Protein AF-A0AA37AE63-F1 (afdb_monomer_lite)

Sequence (67 aa):
MSDKEARLFEVQHPERPAVQVQAVDRLRAIAAA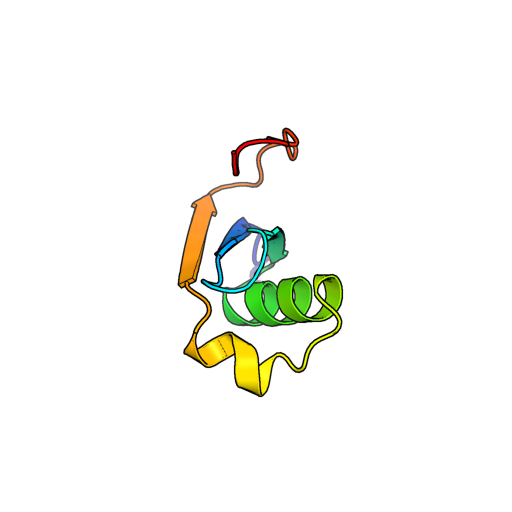AREWGDRWTEVARDCEVSDLGPAPEQKRKSRRTT

Foldseek 3Di:
DPPLQFFWKWKDAPVDDIDIDTHSDPLVVLVVVCVVVVHDSVVRVVRIDIDTPGHDDDPPPPDDDDD

Structure (mmCIF, N/CA/C/O backbone):
data_AF-A0AA37AE63-F1
#
_entry.id   AF-A0AA37AE63-F1
#
loop_
_atom_site.group_PDB
_atom_site.id
_atom_site.type_symbol
_atom_site.label_atom_id
_atom_site.label_alt_id
_atom_site.label_comp_id
_atom_site.label_asym_id
_atom_site.label_entity_id
_atom_site.label_seq_id
_atom_site.pdbx_PDB_ins_code
_atom_site.Cartn_x
_atom_site.Cartn_y
_atom_site.Cartn_z
_atom_site.occupancy
_atom_site.B_iso_or_equiv
_atom_site.auth_seq_id
_atom_site.auth_comp_id
_atom_site.auth_asym_id
_atom_site.auth_atom_id
_atom_site.pdbx_PDB_model_num
ATOM 1 N N . MET A 1 1 ? 13.245 -7.257 -24.736 1.00 39.28 1 MET A N 1
ATOM 2 C CA . MET A 1 1 ? 12.506 -7.662 -23.525 1.00 39.28 1 MET A CA 1
ATOM 3 C C . MET A 1 1 ? 12.394 -6.410 -22.683 1.00 39.28 1 MET A C 1
ATOM 5 O O . MET A 1 1 ? 13.437 -5.881 -22.333 1.00 39.28 1 MET A O 1
ATOM 9 N N . SER A 1 2 ? 11.199 -5.831 -22.525 1.00 45.75 2 SER A N 1
ATOM 10 C CA . SER A 1 2 ? 11.049 -4.588 -21.758 1.00 45.75 2 SER A CA 1
ATOM 11 C C . SER A 1 2 ? 11.382 -4.880 -20.305 1.00 45.75 2 SER A C 1
ATOM 13 O O . SER A 1 2 ? 10.581 -5.497 -19.604 1.00 45.75 2 SER A O 1
ATOM 15 N N . ASP A 1 3 ? 12.586 -4.484 -19.901 1.00 52.66 3 ASP A N 1
ATOM 16 C CA . ASP A 1 3 ? 12.981 -4.379 -18.508 1.00 52.66 3 ASP A CA 1
ATOM 17 C C . ASP A 1 3 ? 12.043 -3.348 -17.890 1.00 52.66 3 ASP A C 1
ATOM 19 O O . ASP A 1 3 ? 12.129 -2.145 -18.137 1.00 52.66 3 ASP A O 1
ATOM 23 N N . LYS A 1 4 ? 10.980 -3.847 -17.269 1.00 61.97 4 LYS A N 1
ATOM 24 C CA . LYS A 1 4 ? 9.986 -3.001 -16.636 1.00 61.97 4 LYS A CA 1
ATOM 25 C C . LYS A 1 4 ? 10.643 -2.567 -15.338 1.00 61.97 4 LYS A C 1
ATOM 27 O O . LYS A 1 4 ? 10.557 -3.287 -14.348 1.00 61.97 4 LYS A O 1
ATOM 32 N N . GLU A 1 5 ? 11.393 -1.469 -15.407 1.00 72.56 5 GLU A N 1
ATOM 33 C CA . GLU A 1 5 ? 12.142 -0.938 -14.274 1.00 72.56 5 GLU A CA 1
ATOM 34 C C . GLU A 1 5 ? 11.217 -0.874 -13.059 1.00 72.56 5 GLU A C 1
ATOM 36 O O . GLU A 1 5 ? 10.101 -0.347 -13.135 1.00 72.56 5 GLU A O 1
ATOM 41 N N . ALA A 1 6 ? 11.655 -1.475 -11.953 1.00 74.81 6 ALA A N 1
ATOM 42 C CA . ALA A 1 6 ? 10.900 -1.435 -10.717 1.00 74.81 6 ALA A CA 1
ATOM 43 C C . ALA A 1 6 ? 10.801 0.026 -10.264 1.00 74.81 6 ALA A C 1
ATOM 45 O O . ALA A 1 6 ? 11.804 0.678 -9.972 1.00 74.81 6 ALA A O 1
ATOM 46 N N . ARG A 1 7 ? 9.577 0.543 -10.230 1.00 81.75 7 ARG A N 1
ATOM 47 C CA . ARG A 1 7 ? 9.263 1.884 -9.743 1.00 81.75 7 ARG A CA 1
ATOM 48 C C . ARG A 1 7 ? 8.812 1.797 -8.302 1.00 81.75 7 ARG A C 1
ATOM 50 O O . ARG A 1 7 ? 8.271 0.775 -7.867 1.00 81.75 7 ARG A O 1
ATOM 57 N N . LEU A 1 8 ? 9.049 2.865 -7.553 1.00 85.56 8 LEU A N 1
ATOM 58 C CA . LEU A 1 8 ? 8.533 2.942 -6.200 1.00 85.56 8 LEU A CA 1
ATOM 59 C C . LEU A 1 8 ? 7.089 3.414 -6.250 1.00 85.56 8 LEU A C 1
ATOM 61 O O . LEU A 1 8 ? 6.775 4.491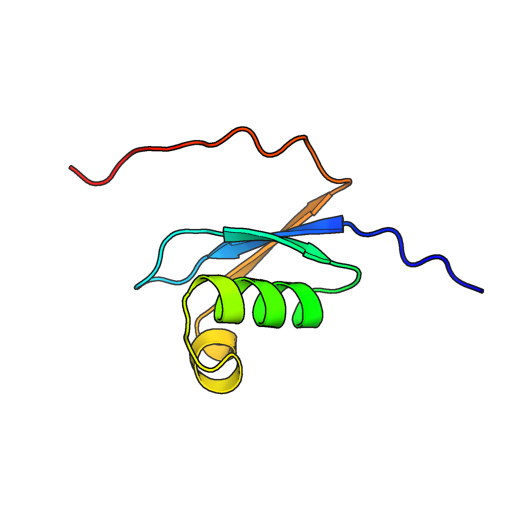 -6.756 1.00 85.56 8 LEU A O 1
ATOM 65 N N . PHE A 1 9 ? 6.223 2.584 -5.695 1.00 86.56 9 PHE A N 1
ATOM 66 C CA . PHE A 1 9 ? 4.823 2.888 -5.504 1.00 86.56 9 PHE A CA 1
ATOM 67 C C . PHE A 1 9 ? 4.563 3.021 -4.014 1.00 86.56 9 PHE A C 1
ATOM 69 O O . PHE A 1 9 ? 4.947 2.157 -3.227 1.00 86.56 9 PHE A O 1
ATOM 76 N N . GLU A 1 10 ? 3.893 4.093 -3.629 1.00 86.56 10 GLU A N 1
ATOM 77 C CA . GLU A 1 10 ? 3.359 4.250 -2.288 1.00 86.56 10 GLU A CA 1
ATOM 78 C C . GLU A 1 10 ? 1.899 3.824 -2.293 1.00 86.56 10 GLU A C 1
ATOM 80 O O . GLU A 1 10 ? 1.082 4.369 -3.034 1.00 86.56 10 GLU A O 1
ATOM 85 N N . VAL A 1 11 ? 1.590 2.816 -1.487 1.00 86.81 11 VAL A N 1
ATOM 86 C CA . VAL A 1 11 ? 0.237 2.321 -1.280 1.00 86.81 11 VAL A CA 1
ATOM 87 C C . VAL A 1 11 ? -0.248 2.856 0.060 1.00 86.81 11 VAL A C 1
ATOM 89 O O . VAL A 1 11 ? 0.294 2.510 1.111 1.00 86.81 11 VAL A O 1
ATOM 92 N N . GLN A 1 12 ? -1.259 3.714 0.016 1.00 84.31 12 GLN A N 1
ATOM 93 C CA . GLN A 1 12 ? -1.946 4.251 1.184 1.00 84.31 12 GLN A CA 1
ATOM 94 C C . GLN A 1 12 ? -3.306 3.572 1.320 1.00 84.31 12 GLN A C 1
ATOM 96 O O . GLN A 1 12 ? -3.956 3.270 0.324 1.00 84.31 12 GLN A O 1
ATOM 101 N N . HIS A 1 13 ? -3.737 3.312 2.548 1.00 79.38 13 HIS A N 1
ATOM 102 C CA . HIS A 1 13 ? -5.048 2.737 2.841 1.00 79.38 13 HIS A CA 1
ATOM 103 C C . HIS A 1 13 ? -5.583 3.409 4.109 1.00 79.38 13 HIS A C 1
ATOM 105 O O . HIS A 1 13 ? -4.803 3.613 5.038 1.00 79.38 13 HIS A O 1
ATOM 111 N N . PRO A 1 14 ? -6.873 3.768 4.194 1.00 80.19 14 PRO A N 1
ATOM 112 C CA . PRO A 1 14 ? -7.375 4.622 5.276 1.00 80.19 14 PRO A CA 1
ATOM 113 C C . PRO A 1 14 ? -7.218 4.003 6.668 1.00 80.19 14 PRO A C 1
ATOM 115 O O . PRO A 1 14 ? -6.956 4.708 7.638 1.00 80.19 14 PRO A O 1
ATOM 118 N N . GLU A 1 15 ? -7.322 2.680 6.768 1.00 79.19 15 GLU A N 1
ATOM 119 C CA . GLU A 1 15 ? -7.169 1.957 8.038 1.00 79.19 15 GLU A CA 1
ATOM 120 C C . GLU A 1 15 ? -5.732 1.486 8.332 1.00 79.19 15 GLU A C 1
ATOM 122 O O . GLU A 1 15 ? -5.498 0.827 9.345 1.00 79.19 15 GLU A O 1
ATOM 127 N N . ARG A 1 16 ? -4.757 1.750 7.446 1.00 73.69 16 ARG A N 1
ATOM 128 C CA . ARG A 1 16 ? -3.429 1.109 7.506 1.00 73.69 16 ARG A CA 1
ATOM 129 C C . ARG A 1 16 ? -2.298 2.100 7.246 1.00 73.69 16 ARG A C 1
ATOM 131 O O . ARG A 1 16 ? -2.485 3.103 6.566 1.00 73.69 16 ARG A O 1
ATOM 138 N N . PRO A 1 17 ? -1.088 1.831 7.760 1.00 80.00 17 PRO A N 1
ATOM 139 C CA . PRO A 1 17 ? 0.056 2.675 7.454 1.00 80.00 17 PRO A CA 1
ATOM 140 C C . PRO A 1 17 ? 0.383 2.628 5.958 1.00 80.00 17 PRO A C 1
ATOM 142 O O . PRO A 1 17 ? 0.342 1.561 5.345 1.00 80.00 17 PRO A O 1
ATOM 145 N N . ALA A 1 18 ? 0.758 3.782 5.404 1.00 82.81 18 ALA A N 1
ATOM 146 C CA . ALA A 1 18 ? 1.295 3.893 4.055 1.00 82.81 18 ALA A CA 1
ATOM 147 C C . ALA A 1 18 ? 2.534 3.000 3.891 1.00 82.81 18 ALA A C 1
ATOM 149 O O . ALA A 1 18 ? 3.461 3.073 4.704 1.00 82.81 18 ALA A O 1
ATOM 150 N N . VAL A 1 19 ? 2.564 2.181 2.840 1.00 84.50 19 VAL A N 1
ATOM 151 C CA . VAL A 1 19 ? 3.683 1.279 2.541 1.00 84.50 19 VAL A CA 1
ATOM 152 C C . VAL A 1 19 ? 4.276 1.645 1.195 1.00 84.50 19 VAL A C 1
ATOM 154 O O . VAL A 1 19 ? 3.572 1.739 0.191 1.00 84.50 19 VAL A O 1
ATOM 157 N N . GLN A 1 20 ? 5.592 1.825 1.169 1.00 86.38 20 GLN A N 1
ATOM 158 C CA . GLN A 1 20 ? 6.337 2.060 -0.059 1.00 86.38 20 GLN A CA 1
ATOM 159 C C . GLN A 1 20 ? 6.925 0.741 -0.544 1.00 86.38 20 GLN A C 1
ATOM 161 O O . GLN A 1 20 ? 7.714 0.094 0.141 1.00 86.38 20 GLN A O 1
ATOM 166 N N . VAL A 1 21 ? 6.532 0.336 -1.743 1.00 85.06 21 VAL A N 1
ATOM 167 C CA . VAL A 1 21 ? 6.904 -0.945 -2.334 1.00 85.06 21 VAL A CA 1
ATOM 168 C C . VAL A 1 21 ? 7.480 -0.726 -3.721 1.00 85.06 21 VAL A C 1
ATOM 170 O O . VAL A 1 21 ? 6.963 0.041 -4.532 1.00 85.06 21 VAL A O 1
ATOM 173 N N . GLN A 1 22 ? 8.577 -1.419 -4.002 1.00 86.00 22 GLN A N 1
ATOM 174 C CA . GLN A 1 22 ? 9.164 -1.429 -5.334 1.00 86.00 22 GLN A CA 1
ATOM 175 C C . GLN A 1 22 ? 8.449 -2.477 -6.170 1.00 86.00 22 GLN A C 1
ATOM 177 O O . GLN A 1 22 ? 8.445 -3.664 -5.837 1.00 86.00 22 GLN A O 1
ATOM 182 N N . ALA A 1 23 ? 7.830 -2.038 -7.256 1.00 83.88 23 ALA A N 1
ATOM 183 C CA . ALA A 1 23 ? 7.101 -2.921 -8.137 1.00 83.88 23 ALA A CA 1
ATOM 184 C C . ALA A 1 23 ? 7.245 -2.491 -9.590 1.00 83.88 23 ALA A C 1
ATOM 186 O O . ALA A 1 23 ? 7.494 -1.339 -9.916 1.00 83.88 23 ALA A O 1
ATOM 187 N N . VAL A 1 24 ? 7.039 -3.447 -10.483 1.00 84.75 24 VAL A N 1
ATOM 188 C CA . VAL A 1 24 ? 7.003 -3.193 -11.929 1.00 84.75 24 VAL A CA 1
ATOM 189 C C . VAL A 1 24 ? 5.699 -2.514 -12.372 1.00 84.75 24 VAL A C 1
ATOM 191 O O . VAL A 1 24 ? 5.635 -1.934 -13.449 1.00 84.75 24 VAL A O 1
ATOM 194 N N . ASP A 1 25 ? 4.648 -2.610 -11.548 1.00 84.88 25 ASP A N 1
ATOM 195 C CA . ASP A 1 25 ? 3.286 -2.158 -11.832 1.00 84.88 25 ASP A CA 1
ATOM 196 C C . ASP A 1 25 ? 2.504 -1.909 -10.534 1.00 84.88 25 ASP A C 1
ATOM 198 O O . ASP A 1 25 ? 2.750 -2.567 -9.518 1.00 84.88 25 ASP A O 1
ATOM 202 N N . ARG A 1 26 ? 1.459 -1.072 -10.610 1.00 82.38 26 ARG A N 1
ATOM 203 C CA . ARG A 1 26 ? 0.557 -0.757 -9.483 1.00 82.38 26 ARG A CA 1
ATOM 204 C C . ARG A 1 26 ? -0.077 -1.998 -8.845 1.00 82.38 26 ARG A C 1
ATOM 206 O O . ARG A 1 26 ? -0.168 -2.081 -7.630 1.00 82.38 26 ARG A O 1
ATOM 213 N N . LEU A 1 27 ? -0.472 -2.998 -9.636 1.00 84.75 27 LEU A N 1
ATOM 214 C CA . LEU A 1 27 ? -1.053 -4.238 -9.096 1.00 84.75 27 LEU A CA 1
ATOM 215 C C . LEU A 1 27 ? -0.051 -5.032 -8.252 1.00 84.75 27 LEU A C 1
ATOM 217 O O . LEU A 1 27 ? -0.405 -5.560 -7.200 1.00 84.75 27 LEU A O 1
ATOM 221 N N . ARG A 1 28 ? 1.211 -5.101 -8.697 1.00 86.00 28 ARG A N 1
ATOM 222 C CA . ARG A 1 28 ? 2.271 -5.757 -7.924 1.00 86.00 28 ARG A CA 1
ATOM 223 C C . ARG A 1 28 ? 2.630 -4.957 -6.677 1.00 86.00 28 ARG A C 1
ATOM 225 O O . ARG A 1 28 ? 2.947 -5.574 -5.666 1.00 86.00 28 ARG A O 1
ATOM 232 N N . ALA A 1 29 ? 2.521 -3.630 -6.735 1.00 86.94 29 ALA A N 1
ATOM 233 C CA . ALA A 1 29 ? 2.653 -2.779 -5.562 1.00 86.94 29 ALA A CA 1
ATOM 234 C C . ALA A 1 29 ? 1.569 -3.098 -4.523 1.00 86.94 29 ALA A C 1
ATOM 236 O O . ALA A 1 29 ? 1.890 -3.464 -3.399 1.00 86.94 29 ALA A O 1
ATOM 237 N N . ILE A 1 30 ? 0.292 -3.086 -4.911 1.00 85.69 30 ILE A N 1
ATOM 238 C CA . ILE A 1 30 ? -0.817 -3.399 -3.997 1.00 85.69 30 ILE A CA 1
ATOM 239 C C . ILE A 1 30 ? -0.668 -4.806 -3.408 1.00 85.69 30 ILE A C 1
ATOM 241 O O . ILE A 1 30 ? -0.841 -4.995 -2.209 1.00 85.69 30 ILE A O 1
ATOM 245 N N . ALA A 1 31 ? -0.296 -5.798 -4.222 1.00 87.25 31 ALA A N 1
ATOM 246 C CA . ALA A 1 31 ? -0.072 -7.156 -3.735 1.00 87.25 31 ALA A CA 1
ATOM 247 C C . ALA A 1 31 ? 1.089 -7.236 -2.726 1.00 87.25 31 ALA A C 1
ATOM 249 O O . ALA A 1 31 ? 0.994 -7.976 -1.750 1.00 87.25 31 ALA A O 1
ATOM 250 N N . ALA A 1 32 ? 2.175 -6.488 -2.937 1.00 87.19 32 ALA A N 1
ATOM 251 C CA . ALA A 1 32 ? 3.290 -6.415 -1.995 1.00 87.19 32 ALA A CA 1
ATOM 252 C C . ALA A 1 32 ? 2.898 -5.688 -0.697 1.00 87.19 32 ALA A C 1
ATOM 254 O O . ALA A 1 32 ? 3.191 -6.187 0.385 1.00 87.19 32 ALA A O 1
ATOM 255 N N . ALA A 1 33 ? 2.175 -4.572 -0.798 1.00 86.00 33 ALA A N 1
ATOM 256 C CA . ALA A 1 33 ? 1.689 -3.813 0.353 1.00 86.00 33 ALA A CA 1
ATOM 257 C C . ALA A 1 33 ? 0.678 -4.615 1.187 1.00 86.00 33 ALA A C 1
ATOM 259 O O . ALA A 1 33 ? 0.770 -4.662 2.408 1.00 86.00 33 ALA A O 1
ATOM 260 N N . ALA A 1 34 ? -0.234 -5.342 0.540 1.00 86.06 34 ALA A N 1
ATOM 261 C CA . ALA A 1 34 ? -1.167 -6.227 1.230 1.00 86.06 34 ALA A CA 1
ATOM 262 C C . ALA A 1 34 ? -0.448 -7.344 2.003 1.00 86.06 34 ALA A C 1
ATOM 264 O O . ALA A 1 34 ? -0.850 -7.686 3.113 1.00 86.06 34 ALA A O 1
ATOM 265 N N . ARG A 1 35 ? 0.651 -7.878 1.448 1.00 85.31 35 ARG A N 1
ATOM 266 C CA . ARG A 1 35 ? 1.502 -8.853 2.146 1.00 85.31 35 ARG A CA 1
ATOM 267 C C . ARG A 1 35 ? 2.211 -8.246 3.357 1.00 85.31 35 ARG A C 1
ATOM 269 O O . ARG A 1 35 ? 2.317 -8.940 4.359 1.00 85.31 35 ARG A O 1
ATOM 276 N N . GLU A 1 36 ? 2.656 -6.993 3.276 1.00 84.69 36 GLU A N 1
ATOM 277 C CA . GLU A 1 36 ? 3.222 -6.249 4.416 1.00 84.69 36 GLU A CA 1
ATOM 278 C C . GLU A 1 36 ? 2.184 -6.021 5.523 1.00 84.69 36 GLU A C 1
ATOM 280 O O . GLU A 1 36 ? 2.511 -6.092 6.705 1.00 84.69 36 GLU A O 1
ATOM 285 N N . TRP A 1 37 ? 0.920 -5.802 5.158 1.00 82.50 37 TRP A N 1
ATOM 286 C CA . TRP A 1 37 ? -0.170 -5.677 6.128 1.00 82.50 37 TRP A CA 1
ATOM 287 C C . TRP A 1 37 ? -0.659 -7.014 6.692 1.00 82.50 37 TRP A C 1
ATOM 289 O O . TRP A 1 37 ? -1.264 -7.026 7.758 1.00 82.50 37 TRP A O 1
ATOM 299 N N . GLY A 1 38 ? -0.384 -8.133 6.015 1.00 83.56 38 GLY A N 1
ATOM 300 C CA . GLY A 1 38 ? -0.911 -9.449 6.389 1.00 83.56 38 GLY A CA 1
ATOM 301 C C . GLY A 1 38 ? -2.366 -9.675 5.964 1.00 83.56 38 GLY A C 1
A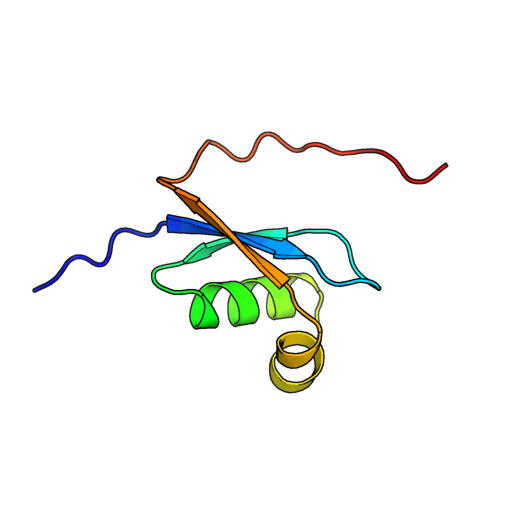TOM 302 O O . GLY A 1 38 ? -3.006 -10.612 6.438 1.00 83.56 38 GLY A O 1
ATOM 303 N N . ASP A 1 39 ? -2.874 -8.853 5.047 1.00 80.44 39 ASP A N 1
ATOM 304 C CA . ASP A 1 39 ? -4.266 -8.861 4.609 1.00 80.44 39 ASP A CA 1
ATOM 305 C C . ASP A 1 39 ? -4.434 -9.354 3.174 1.00 80.44 39 ASP A C 1
ATOM 307 O O . ASP A 1 39 ? -3.500 -9.417 2.366 1.00 80.44 39 ASP A O 1
ATOM 311 N N . ARG A 1 40 ? -5.673 -9.713 2.824 1.00 81.25 40 ARG A N 1
ATOM 312 C CA . ARG A 1 40 ? -5.987 -10.125 1.458 1.00 81.25 40 ARG A CA 1
ATOM 313 C C . ARG A 1 40 ? -5.979 -8.919 0.534 1.00 81.25 40 ARG A C 1
ATOM 315 O O . ARG A 1 40 ? -6.854 -8.059 0.603 1.00 81.25 40 ARG A O 1
ATOM 322 N N . TRP A 1 41 ? -5.047 -8.933 -0.417 1.00 80.50 41 TRP A N 1
ATOM 323 C CA . TRP A 1 41 ? -4.909 -7.890 -1.435 1.00 80.50 41 TRP A CA 1
ATOM 324 C C . TRP A 1 41 ? -6.217 -7.579 -2.176 1.00 80.50 41 TRP A C 1
ATOM 326 O O . TRP A 1 41 ? -6.439 -6.435 -2.530 1.00 80.50 41 TRP A O 1
ATOM 336 N N . THR A 1 42 ? -7.112 -8.552 -2.375 1.00 80.44 42 THR A N 1
ATOM 337 C CA . THR A 1 42 ? -8.396 -8.350 -3.069 1.00 80.44 42 THR A CA 1
ATOM 338 C C . THR A 1 42 ? -9.366 -7.430 -2.334 1.00 80.44 42 THR A C 1
ATOM 340 O O . THR A 1 42 ? -10.207 -6.804 -2.975 1.00 80.44 42 THR A O 1
ATOM 343 N N . GLU A 1 43 ? -9.280 -7.385 -1.006 1.00 78.44 43 GLU A N 1
ATOM 344 C CA . GLU A 1 43 ? -10.157 -6.571 -0.162 1.00 78.44 43 GLU A CA 1
ATOM 345 C C . GLU A 1 43 ? -9.579 -5.167 -0.024 1.00 78.44 43 GLU A C 1
ATOM 347 O O . GLU A 1 43 ? -10.259 -4.189 -0.322 1.00 78.44 43 GLU A O 1
ATOM 352 N N . VAL A 1 44 ? -8.283 -5.075 0.281 1.00 77.50 44 VAL A N 1
ATOM 353 C CA . VAL A 1 44 ? -7.606 -3.782 0.417 1.00 77.50 44 VAL A CA 1
ATOM 354 C C . VAL A 1 44 ? -7.420 -3.073 -0.924 1.00 77.50 44 VAL A C 1
ATOM 356 O O . VAL A 1 44 ? -7.470 -1.855 -0.951 1.00 77.50 44 VAL A O 1
ATOM 359 N N . ALA A 1 45 ? -7.278 -3.774 -2.058 1.00 79.12 45 ALA A N 1
ATOM 360 C CA . ALA A 1 45 ? -7.030 -3.146 -3.366 1.00 79.12 45 ALA A CA 1
ATOM 361 C C . ALA A 1 45 ? -8.103 -2.140 -3.796 1.00 7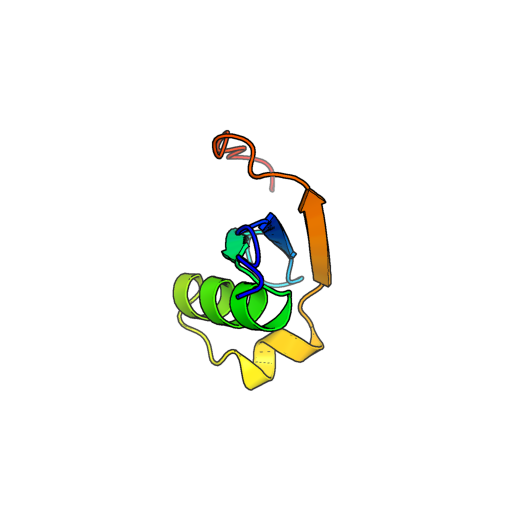9.12 45 ALA A C 1
ATOM 363 O O . ALA A 1 45 ? -7.813 -1.269 -4.610 1.00 79.12 45 ALA A O 1
ATOM 364 N N . ARG A 1 46 ? -9.334 -2.287 -3.297 1.00 7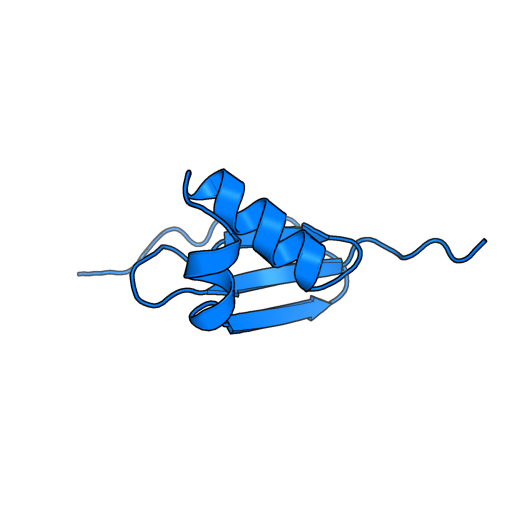8.94 46 ARG A N 1
ATOM 365 C CA . ARG A 1 46 ? -10.446 -1.382 -3.614 1.00 78.94 46 ARG A CA 1
ATOM 366 C C . ARG A 1 46 ? -10.359 -0.064 -2.850 1.00 78.94 46 ARG A C 1
ATOM 368 O O . ARG A 1 46 ? -10.798 0.950 -3.375 1.00 78.94 46 ARG A O 1
ATOM 375 N N . ASP A 1 47 ? -9.783 -0.114 -1.656 1.00 81.12 47 ASP A N 1
ATOM 376 C CA . ASP A 1 47 ? -9.625 1.015 -0.734 1.00 81.12 47 ASP A CA 1
ATOM 377 C C . ASP A 1 47 ? -8.189 1.575 -0.732 1.00 81.12 47 ASP A C 1
ATOM 379 O O . ASP A 1 47 ? -7.894 2.595 -0.115 1.00 81.12 47 ASP A O 1
ATOM 383 N N . CYS A 1 48 ? -7.268 0.896 -1.423 1.00 78.56 48 CYS A N 1
ATOM 384 C CA . CYS A 1 48 ? -5.884 1.316 -1.572 1.00 78.56 48 CYS A CA 1
ATOM 385 C C . CYS A 1 48 ? -5.753 2.417 -2.616 1.00 78.56 48 CYS A C 1
ATOM 387 O O . CYS A 1 48 ? -6.025 2.207 -3.800 1.00 78.56 48 CYS A O 1
ATOM 389 N N . GLU A 1 49 ? -5.179 3.537 -2.205 1.00 82.81 49 GLU A N 1
ATOM 390 C CA . GLU A 1 49 ? -4.695 4.564 -3.110 1.00 82.81 49 GLU A CA 1
ATOM 391 C C . GLU A 1 49 ? -3.225 4.295 -3.450 1.00 82.81 49 GLU A C 1
ATOM 393 O O . GLU A 1 49 ? -2.389 4.107 -2.565 1.00 82.81 49 GLU A O 1
ATOM 398 N N . VAL A 1 50 ? -2.898 4.240 -4.745 1.00 84.25 50 VAL A N 1
ATOM 399 C CA . VAL A 1 50 ? -1.528 4.006 -5.224 1.00 84.25 50 VAL A CA 1
ATOM 400 C C . VAL A 1 50 ? -0.983 5.274 -5.857 1.00 84.25 50 VAL A C 1
ATOM 402 O O . VAL A 1 50 ? -1.446 5.684 -6.923 1.00 84.25 50 VAL A O 1
ATOM 405 N N . SER A 1 51 ? 0.056 5.831 -5.247 1.00 83.56 51 SER A N 1
ATOM 406 C CA . SER A 1 51 ? 0.829 6.945 -5.791 1.00 83.56 51 SER A CA 1
ATOM 407 C C . SER A 1 51 ? 2.145 6.439 -6.386 1.00 83.56 51 SER A C 1
ATOM 409 O O . SER A 1 51 ? 2.920 5.756 -5.720 1.00 83.56 51 SER A O 1
ATOM 411 N N . ASP A 1 52 ? 2.400 6.749 -7.660 1.00 81.94 52 ASP A N 1
ATOM 412 C CA . ASP A 1 52 ? 3.699 6.504 -8.303 1.00 81.94 52 ASP A CA 1
ATOM 413 C C . ASP A 1 52 ? 4.671 7.602 -7.857 1.00 81.94 52 ASP A C 1
ATOM 415 O O . ASP A 1 52 ? 4.433 8.783 -8.107 1.00 81.94 52 ASP A O 1
ATOM 419 N N . LEU A 1 53 ? 5.735 7.214 -7.154 1.00 80.19 53 LEU A N 1
ATOM 420 C CA . LEU A 1 53 ? 6.758 8.136 -6.656 1.00 80.19 53 LEU A CA 1
ATOM 421 C C . LEU A 1 53 ? 7.960 8.249 -7.613 1.00 80.19 53 LEU A C 1
ATOM 423 O O . LEU A 1 53 ? 8.936 8.926 -7.290 1.00 80.19 53 LEU A O 1
ATOM 427 N N . GLY A 1 54 ? 7.905 7.617 -8.790 1.00 71.25 54 GLY A N 1
ATOM 428 C CA . GLY A 1 54 ? 8.999 7.597 -9.758 1.00 71.25 54 GLY A CA 1
ATOM 429 C C . GLY A 1 54 ? 10.103 6.561 -9.457 1.00 71.25 54 GLY A C 1
ATOM 430 O O . GLY A 1 54 ? 9.843 5.536 -8.811 1.00 71.25 54 GLY A O 1
ATOM 431 N N . PRO A 1 55 ? 11.332 6.757 -9.985 1.00 68.88 55 PRO A N 1
ATOM 432 C CA . PRO A 1 55 ? 12.441 5.817 -9.805 1.00 68.88 55 PRO A CA 1
ATOM 433 C C . PRO A 1 55 ? 12.807 5.739 -8.326 1.00 68.88 55 PRO A C 1
ATOM 435 O O . PRO A 1 55 ? 12.925 6.773 -7.677 1.00 68.88 55 PRO A O 1
ATOM 438 N N . ALA A 1 56 ? 12.944 4.523 -7.797 1.00 57.19 56 ALA A N 1
ATOM 439 C CA . ALA A 1 56 ? 12.873 4.286 -6.363 1.00 57.19 56 ALA A CA 1
ATOM 440 C C . ALA A 1 56 ? 13.877 5.115 -5.538 1.00 57.19 56 ALA A C 1
ATOM 442 O O . ALA A 1 56 ? 15.073 4.822 -5.579 1.00 57.19 56 ALA A O 1
ATOM 443 N N . PRO A 1 57 ? 13.428 6.118 -4.754 1.00 59.38 57 PRO A N 1
ATOM 444 C CA . PRO A 1 57 ? 14.281 6.722 -3.742 1.00 59.38 57 PRO A CA 1
ATOM 445 C C . PRO A 1 57 ? 14.537 5.714 -2.613 1.00 59.38 57 PRO A C 1
ATOM 447 O O . PRO A 1 57 ? 13.640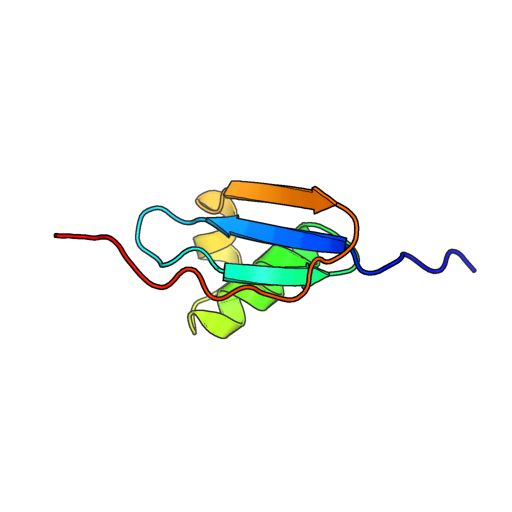 4.963 -2.223 1.00 59.38 57 PRO A O 1
ATOM 450 N N . GLU A 1 58 ? 15.758 5.707 -2.066 1.00 50.22 58 GLU A N 1
ATOM 451 C CA . GLU A 1 58 ? 16.082 4.982 -0.833 1.00 50.22 58 GLU A CA 1
ATOM 452 C C . GLU A 1 58 ? 15.018 5.298 0.223 1.00 50.22 58 GLU A C 1
ATOM 454 O O . GLU A 1 58 ? 14.830 6.464 0.581 1.00 50.22 58 GLU A O 1
ATOM 459 N N . GLN A 1 59 ? 14.295 4.266 0.676 1.00 52.97 59 GLN A N 1
ATOM 460 C CA . GLN A 1 59 ? 13.178 4.364 1.614 1.00 52.97 59 GLN A CA 1
ATOM 461 C C . GLN A 1 59 ? 13.598 5.104 2.887 1.00 52.97 59 GLN A C 1
ATOM 463 O O . GLN A 1 59 ? 14.031 4.522 3.887 1.00 52.97 59 GLN A O 1
ATOM 468 N N . LYS A 1 60 ? 13.447 6.426 2.875 1.00 42.25 60 LYS A N 1
ATOM 469 C CA . LYS A 1 60 ? 13.688 7.268 4.034 1.00 42.25 60 LYS A CA 1
ATOM 470 C C . LYS A 1 60 ? 12.454 7.142 4.907 1.00 42.25 60 LYS A C 1
ATOM 472 O O . LYS A 1 60 ? 11.536 7.947 4.797 1.00 42.25 60 LYS A O 1
ATOM 477 N N . ARG A 1 61 ? 12.454 6.098 5.747 1.00 48.94 61 ARG A N 1
ATOM 478 C CA . ARG A 1 61 ? 11.528 5.845 6.863 1.00 48.94 61 ARG A CA 1
ATOM 479 C C . ARG A 1 61 ? 11.066 7.174 7.464 1.00 48.94 61 ARG A C 1
ATOM 481 O O . ARG A 1 61 ? 11.722 7.723 8.348 1.00 48.94 61 ARG A O 1
ATOM 488 N N . LYS A 1 62 ? 9.930 7.699 7.010 1.00 44.94 62 LYS A N 1
ATOM 489 C CA . LYS A 1 62 ? 9.194 8.721 7.747 1.00 44.94 62 LYS A CA 1
ATOM 490 C C . LYS A 1 62 ? 8.235 7.981 8.654 1.00 44.94 62 LYS A C 1
ATOM 492 O O . LYS A 1 62 ? 7.028 7.961 8.469 1.00 44.94 62 LYS A O 1
ATOM 497 N N . SER A 1 63 ? 8.827 7.370 9.678 1.00 53.22 63 SER A N 1
ATOM 498 C CA . SER A 1 63 ? 8.132 7.256 10.946 1.00 53.22 63 SER A CA 1
ATOM 499 C C . SER A 1 63 ? 7.548 8.627 11.291 1.00 53.22 63 SER A C 1
ATOM 501 O O . SER A 1 63 ? 8.277 9.622 11.251 1.00 53.22 63 SER A O 1
ATOM 503 N N . ARG A 1 64 ? 6.284 8.603 11.734 1.00 47.84 64 ARG A N 1
ATOM 504 C CA . ARG A 1 64 ? 5.617 9.588 12.603 1.00 47.84 64 ARG A CA 1
ATOM 505 C C . ARG A 1 64 ? 4.716 10.600 11.884 1.00 47.84 64 ARG A C 1
ATOM 507 O O . ARG A 1 64 ? 5.205 11.594 11.359 1.00 47.84 64 ARG A O 1
ATOM 514 N N . ARG A 1 65 ? 3.395 10.435 12.060 1.00 44.12 65 ARG A N 1
ATOM 515 C CA . ARG A 1 65 ? 2.608 11.216 13.042 1.00 44.12 65 ARG A CA 1
ATOM 516 C C . ARG A 1 65 ? 1.123 10.801 13.025 1.00 44.12 65 ARG A C 1
ATOM 518 O O . ARG A 1 65 ? 0.392 11.243 12.153 1.00 44.12 65 ARG A O 1
ATOM 525 N N . THR A 1 66 ? 0.692 10.058 14.044 1.00 37.16 66 THR A N 1
ATOM 526 C CA . THR A 1 66 ? -0.672 10.163 14.587 1.00 37.16 66 THR A CA 1
ATOM 527 C C . THR A 1 66 ? -0.504 10.338 16.093 1.00 37.16 66 THR A C 1
ATOM 529 O O . THR A 1 66 ? 0.096 9.475 16.724 1.00 37.16 66 THR A O 1
ATOM 532 N N . THR A 1 67 ? -0.897 11.534 16.540 1.00 40.34 67 THR A N 1
ATOM 533 C CA . THR A 1 67 ? -1.028 12.117 17.890 1.00 40.34 67 THR A CA 1
ATOM 534 C C . THR A 1 67 ? -0.336 11.434 19.065 1.00 40.34 67 THR A C 1
ATOM 536 O O . THR A 1 67 ? -0.769 10.337 19.470 1.00 40.34 67 THR A O 1
#

Radius of gyration: 12.15 Å; chains: 1; bounding box: 26×22×41 Å

Secondary structure (DSSP, 8-state):
----PPEEEEEEETTEEEEEEEESSHHHHHHHHHHHHTS-HHHHTTT-EEEEEEE------------

pLDDT: mean 74.11, std 15.14, range [37.16, 87.25]